Protein AF-A0A971P8K7-F1 (afdb_monomer_lite)

Secondary str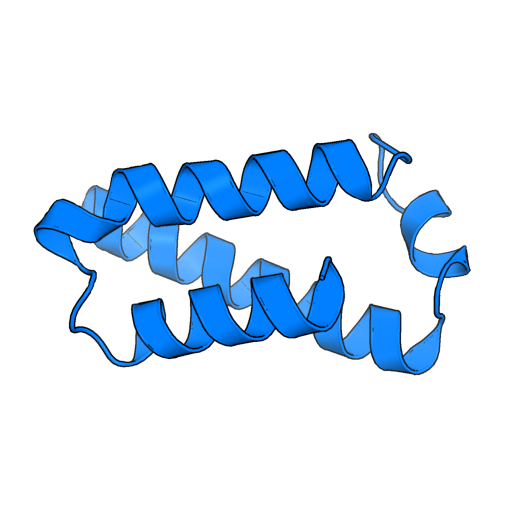ucture (DSSP, 8-state):
-HHHHHHHHHHHHHHHHHHHHHHHHGGGGGGGSSS--HHHHHHHHHHHHHHHHHHHTTSHHHHHHHHHHHHHH-

pLDDT: mean 96.86, std 2.7, range [79.81, 98.69]

Structure (mmCIF, N/CA/C/O backbone):
data_AF-A0A971P8K7-F1
#
_entry.id   AF-A0A971P8K7-F1
#
loop_
_atom_site.group_PDB
_atom_site.id
_atom_site.type_symbol
_atom_site.label_atom_id
_atom_site.label_alt_id
_atom_site.label_comp_id
_atom_site.label_asym_id
_atom_site.label_entity_id
_atom_site.label_seq_id
_atom_site.pdbx_PDB_ins_code
_atom_site.Cartn_x
_atom_site.Cartn_y
_atom_site.Cartn_z
_atom_site.occupancy
_atom_site.B_iso_or_equiv
_atom_site.auth_seq_id
_atom_site.auth_comp_id
_atom_site.auth_asym_id
_atom_site.auth_atom_id
_atom_site.pdbx_PDB_model_num
ATOM 1 N N . ARG A 1 1 ? -12.933 7.669 13.391 1.00 79.81 1 ARG A N 1
ATOM 2 C CA . ARG A 1 1 ? -13.451 6.353 12.964 1.00 79.81 1 ARG A CA 1
ATOM 3 C C . ARG A 1 1 ? -13.953 6.298 11.516 1.00 79.81 1 ARG A C 1
ATOM 5 O O . ARG A 1 1 ? -13.217 5.761 10.705 1.00 79.81 1 ARG A O 1
ATOM 12 N N . ASP A 1 2 ? -15.104 6.862 11.135 1.00 94.44 2 ASP A N 1
ATOM 13 C CA . ASP A 1 2 ? -15.672 6.651 9.777 1.00 94.44 2 ASP A CA 1
ATOM 14 C C . ASP A 1 2 ? -14.766 7.134 8.639 1.00 94.44 2 ASP A C 1
ATOM 16 O O . ASP A 1 2 ? -14.543 6.418 7.668 1.00 94.44 2 ASP A O 1
ATOM 20 N N . VAL A 1 3 ? -14.136 8.299 8.811 1.00 96.12 3 VAL A N 1
ATOM 21 C CA . VAL A 1 3 ? -13.129 8.811 7.865 1.00 96.12 3 VAL A CA 1
ATOM 22 C C . VAL A 1 3 ? -11.967 7.826 7.694 1.00 96.12 3 VAL A C 1
ATOM 24 O O . VAL A 1 3 ? -11.515 7.604 6.579 1.00 96.12 3 VAL A O 1
ATOM 27 N N . LYS A 1 4 ? -11.511 7.178 8.773 1.00 95.38 4 LYS A N 1
ATOM 28 C CA . LYS A 1 4 ? -10.432 6.179 8.710 1.00 95.38 4 LYS A CA 1
ATOM 29 C C . LYS A 1 4 ? -10.868 4.910 7.978 1.00 95.38 4 LYS A C 1
ATOM 31 O O . LYS A 1 4 ? -10.068 4.340 7.247 1.00 95.38 4 LYS A O 1
ATOM 36 N N . ILE A 1 5 ? -12.128 4.499 8.131 1.00 97.56 5 ILE A N 1
ATOM 37 C CA . ILE A 1 5 ? -12.707 3.378 7.377 1.00 97.56 5 ILE A CA 1
ATOM 38 C C . ILE A 1 5 ? -12.771 3.723 5.885 1.00 97.56 5 ILE A C 1
ATOM 40 O O . ILE A 1 5 ? -12.371 2.905 5.062 1.00 97.56 5 ILE A O 1
ATOM 44 N N . LEU A 1 6 ? -13.212 4.936 5.535 1.00 97.94 6 LEU A N 1
ATOM 45 C CA . LEU A 1 6 ? -13.237 5.407 4.147 1.00 97.94 6 LEU A CA 1
ATOM 46 C C . LEU A 1 6 ? -11.832 5.450 3.535 1.00 97.94 6 LEU A C 1
ATOM 48 O O . LEU A 1 6 ? -11.638 4.971 2.420 1.00 97.94 6 LEU A O 1
ATOM 52 N N . VAL A 1 7 ? -10.844 5.959 4.277 1.00 97.81 7 VAL A N 1
ATOM 53 C CA . VAL A 1 7 ? -9.442 5.977 3.836 1.00 97.81 7 VAL A CA 1
ATOM 54 C C . VAL A 1 7 ? -8.912 4.557 3.642 1.00 97.81 7 VAL A C 1
ATOM 56 O O . VAL A 1 7 ? -8.315 4.276 2.606 1.00 97.81 7 VAL A O 1
ATOM 59 N N . LEU A 1 8 ? -9.155 3.644 4.590 1.00 98.38 8 LEU A N 1
ATOM 60 C CA . LEU A 1 8 ? -8.731 2.250 4.451 1.00 98.38 8 LEU A CA 1
ATOM 61 C C . LEU A 1 8 ? -9.384 1.586 3.236 1.00 98.38 8 LEU A C 1
ATOM 63 O O . LEU A 1 8 ? -8.704 0.884 2.499 1.00 98.38 8 LEU A O 1
ATOM 67 N N . ALA A 1 9 ? -10.676 1.818 2.999 1.00 98.19 9 ALA A N 1
ATOM 68 C CA . ALA A 1 9 ? -11.386 1.248 1.859 1.00 98.19 9 ALA A CA 1
ATOM 69 C C . ALA A 1 9 ? -10.812 1.734 0.516 1.00 98.19 9 ALA A C 1
ATOM 71 O O . ALA A 1 9 ? -10.535 0.910 -0.358 1.00 98.19 9 ALA A O 1
ATOM 72 N N . ASP A 1 10 ? -10.574 3.043 0.372 1.00 98.50 10 ASP A N 1
ATOM 73 C CA . ASP A 1 10 ? -9.918 3.618 -0.810 1.00 98.50 10 ASP A CA 1
ATOM 74 C C . ASP A 1 10 ? -8.529 3.001 -1.026 1.00 98.50 10 ASP A C 1
ATOM 76 O O . ASP A 1 10 ? -8.214 2.485 -2.101 1.00 98.50 10 ASP A O 1
ATOM 80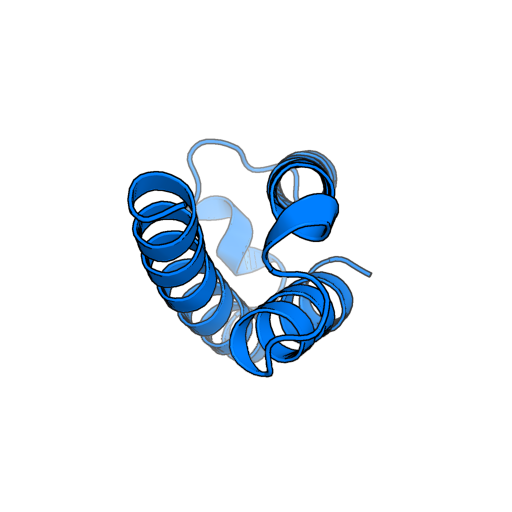 N N . LYS A 1 11 ? -7.693 2.995 0.016 1.00 98.12 11 LYS A N 1
ATOM 81 C CA . LYS A 1 11 ? -6.300 2.548 -0.093 1.00 98.12 11 LYS A CA 1
ATOM 82 C C . LYS A 1 11 ? -6.166 1.043 -0.267 1.00 98.12 11 LYS A C 1
ATOM 84 O O . LYS A 1 11 ? -5.300 0.618 -1.028 1.00 98.12 11 LYS A O 1
ATOM 89 N N . LEU A 1 12 ? -7.058 0.252 0.323 1.00 98.62 12 LEU A N 1
ATOM 90 C CA . LEU A 1 12 ? -7.152 -1.183 0.069 1.00 98.62 12 LEU A CA 1
ATOM 91 C C . LEU A 1 12 ? -7.555 -1.475 -1.381 1.00 98.62 12 LEU A C 1
ATOM 93 O O . LEU A 1 12 ? -6.964 -2.340 -2.024 1.00 98.62 12 LEU A O 1
ATOM 97 N N . SER A 1 13 ? -8.528 -0.740 -1.925 1.00 98.62 13 SER A N 1
ATOM 98 C CA . SER A 1 13 ? -8.899 -0.871 -3.338 1.00 98.62 13 SER A CA 1
ATOM 99 C C . SER A 1 13 ? -7.718 -0.550 -4.257 1.00 98.62 13 SER A C 1
ATOM 101 O O . SER A 1 13 ? -7.437 -1.305 -5.191 1.00 98.62 13 SER A O 1
ATOM 103 N N . ASN A 1 14 ? -6.990 0.529 -3.957 1.00 98.19 14 ASN A N 1
ATOM 104 C CA . ASN A 1 14 ? -5.815 0.925 -4.722 1.00 98.19 14 ASN A CA 1
ATOM 105 C C . ASN A 1 14 ? -4.716 -0.146 -4.660 1.00 98.19 14 ASN A C 1
ATOM 107 O O . ASN A 1 14 ? -4.318 -0.638 -5.714 1.00 98.19 14 ASN A O 1
ATOM 111 N N . ILE A 1 15 ? -4.287 -0.594 -3.472 1.00 98.56 15 ILE A N 1
ATOM 112 C CA . ILE A 1 15 ? -3.197 -1.581 -3.367 1.00 98.56 15 ILE A CA 1
ATOM 113 C C . ILE A 1 15 ? -3.555 -2.930 -4.003 1.00 98.56 15 ILE A C 1
ATOM 115 O O . ILE A 1 15 ? -2.699 -3.545 -4.624 1.00 98.56 15 ILE A O 1
ATOM 119 N N . ARG A 1 16 ? -4.825 -3.363 -3.971 1.00 98.69 16 ARG A N 1
ATOM 120 C CA . ARG A 1 16 ? -5.276 -4.557 -4.714 1.00 98.69 16 ARG A CA 1
ATOM 121 C C . ARG A 1 16 ? -5.072 -4.419 -6.223 1.00 98.69 16 ARG A C 1
ATOM 123 O O . ARG A 1 16 ? -4.733 -5.400 -6.886 1.00 98.69 16 ARG A O 1
ATOM 130 N N . SER A 1 17 ? -5.324 -3.231 -6.778 1.00 98.31 17 SER A N 1
ATOM 131 C CA . 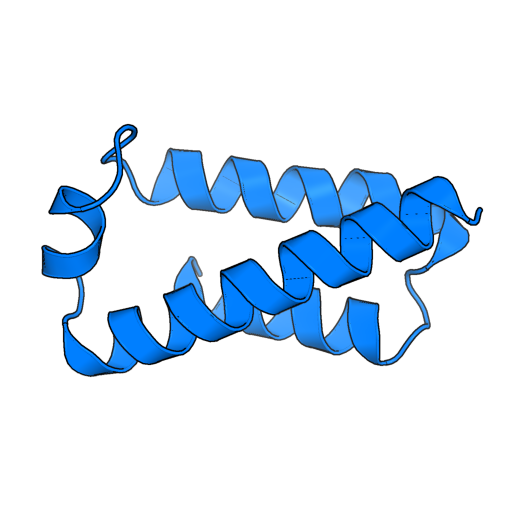SER A 1 17 ? -5.086 -2.975 -8.201 1.00 98.31 17 SER A CA 1
ATOM 132 C C . SER A 1 17 ? -3.598 -2.959 -8.514 1.00 98.31 17 SER A C 1
ATOM 134 O O . SER A 1 17 ? -3.175 -3.645 -9.438 1.00 98.31 17 SER A O 1
ATOM 136 N N . ILE A 1 18 ? -2.815 -2.246 -7.702 1.00 97.94 18 ILE A N 1
ATOM 137 C CA . ILE A 1 18 ? -1.360 -2.160 -7.853 1.00 97.94 18 ILE A CA 1
ATOM 138 C C . ILE A 1 18 ? -0.740 -3.550 -7.785 1.00 97.94 18 ILE A C 1
ATOM 140 O O . ILE A 1 18 ? 0.011 -3.912 -8.678 1.00 97.94 18 ILE A O 1
ATOM 144 N N . HIS A 1 19 ? -1.102 -4.350 -6.785 1.00 98.38 19 HIS A N 1
ATOM 145 C CA . HIS A 1 19 ? -0.577 -5.697 -6.611 1.00 98.38 19 HIS A CA 1
ATOM 146 C C . HIS A 1 19 ? -0.857 -6.580 -7.838 1.00 98.38 19 HIS A C 1
ATOM 148 O O . HIS A 1 19 ? 0.059 -7.202 -8.373 1.00 98.38 19 HIS A O 1
ATOM 154 N N . ARG A 1 20 ? -2.098 -6.598 -8.353 1.00 98.44 20 ARG A N 1
ATOM 155 C CA . ARG A 1 20 ? -2.419 -7.338 -9.591 1.00 98.44 20 ARG A CA 1
ATOM 156 C C . ARG A 1 20 ? -1.610 -6.854 -10.790 1.00 98.44 20 ARG A C 1
ATOM 158 O O . ARG A 1 20 ? -1.106 -7.679 -11.548 1.00 98.44 20 ARG A O 1
ATOM 165 N N . ASP A 1 21 ? -1.517 -5.543 -10.978 1.00 98.06 21 ASP A N 1
ATOM 166 C CA . ASP A 1 21 ? -0.816 -4.975 -12.126 1.00 98.06 21 ASP A CA 1
ATOM 167 C C . ASP A 1 21 ? 0.692 -5.221 -12.015 1.00 98.06 21 ASP A C 1
ATOM 169 O O . ASP A 1 21 ? 1.334 -5.538 -13.013 1.00 98.06 21 ASP A O 1
ATOM 173 N N . PHE A 1 22 ? 1.248 -5.182 -10.803 1.00 97.31 22 PHE A N 1
ATOM 174 C CA . PHE A 1 22 ? 2.649 -5.492 -10.535 1.00 97.31 22 PHE A CA 1
ATOM 175 C C . PHE A 1 22 ? 2.937 -6.963 -10.829 1.00 97.31 22 PHE A C 1
ATOM 177 O O . PHE A 1 22 ? 3.902 -7.285 -11.517 1.00 97.31 22 PHE A O 1
ATOM 184 N N . ARG A 1 23 ? 2.037 -7.870 -10.429 1.00 96.50 23 ARG A N 1
ATOM 185 C CA . ARG A 1 23 ? 2.123 -9.294 -10.779 1.00 96.50 23 ARG A CA 1
ATOM 186 C C . ARG A 1 23 ? 2.135 -9.555 -12.289 1.00 96.50 23 ARG A C 1
ATOM 188 O O . ARG A 1 23 ? 2.669 -10.589 -12.692 1.00 96.50 23 ARG A O 1
ATOM 195 N N . ALA A 1 24 ? 1.543 -8.669 -13.091 1.00 97.31 24 ALA A N 1
ATOM 196 C CA . ALA A 1 24 ? 1.458 -8.793 -14.545 1.00 97.31 24 ALA A CA 1
ATOM 197 C C . ALA A 1 24 ? 2.580 -8.053 -15.299 1.00 97.31 24 ALA A C 1
ATOM 199 O O . ALA A 1 24 ? 3.019 -8.526 -16.345 1.00 97.31 24 ALA A O 1
ATOM 200 N N . LEU A 1 25 ? 3.023 -6.895 -14.799 1.00 96.69 25 LEU A N 1
ATOM 201 C CA . LEU A 1 25 ? 3.920 -5.966 -15.501 1.00 96.69 25 LEU A CA 1
ATOM 202 C C . LEU A 1 25 ? 5.314 -5.854 -14.865 1.00 96.69 25 LEU A C 1
ATOM 204 O O . LEU A 1 25 ? 6.240 -5.387 -15.527 1.00 96.69 25 LEU A O 1
ATOM 208 N N . GLY A 1 26 ? 5.468 -6.253 -13.601 1.00 95.69 26 GLY A N 1
ATOM 209 C CA . GLY A 1 26 ? 6.677 -6.027 -12.811 1.00 95.69 26 GLY A CA 1
ATOM 210 C C . GLY A 1 26 ? 7.033 -4.541 -12.712 1.00 95.69 26 GLY A C 1
ATOM 211 O O . GLY A 1 26 ? 6.153 -3.681 -12.659 1.00 95.69 26 GLY A O 1
ATOM 212 N N . GLU A 1 27 ? 8.331 -4.241 -12.762 1.00 95.50 27 GLU A N 1
ATOM 213 C CA . GLU A 1 27 ? 8.892 -2.883 -12.648 1.00 95.50 27 GLU A CA 1
ATOM 214 C C . GLU A 1 27 ? 8.343 -1.879 -13.673 1.00 95.50 27 GLU A C 1
ATOM 216 O O . GLU A 1 27 ? 8.272 -0.681 -13.406 1.00 95.50 27 GLU A O 1
ATOM 221 N N . ALA A 1 28 ? 7.884 -2.343 -14.841 1.00 96.62 28 ALA A N 1
ATOM 222 C CA . ALA A 1 28 ? 7.297 -1.464 -15.853 1.00 96.62 28 ALA A CA 1
ATOM 223 C C . ALA A 1 28 ? 6.004 -0.776 -15.375 1.00 96.62 28 ALA A C 1
ATOM 225 O O . ALA A 1 28 ? 5.565 0.207 -15.977 1.00 96.62 28 ALA A O 1
ATOM 226 N N . LEU A 1 29 ? 5.380 -1.278 -14.303 1.00 97.00 29 LEU A N 1
ATOM 227 C CA . LEU A 1 29 ? 4.238 -0.634 -13.668 1.00 97.00 29 LEU A CA 1
ATOM 228 C C . LEU A 1 29 ? 4.575 0.782 -13.183 1.00 97.00 29 LEU A C 1
ATOM 230 O O . LEU A 1 29 ? 3.748 1.682 -13.337 1.00 97.00 29 LEU A O 1
ATOM 234 N N . TRP A 1 30 ? 5.764 0.993 -12.616 1.00 96.31 30 TRP A N 1
ATOM 235 C CA . TRP A 1 30 ? 6.108 2.245 -11.938 1.00 96.31 30 TRP A CA 1
ATOM 236 C C . TRP A 1 30 ? 6.165 3.443 -12.887 1.00 96.31 30 TRP A C 1
ATOM 238 O O . TRP A 1 30 ? 5.840 4.560 -12.494 1.00 96.31 30 TRP A O 1
ATOM 248 N N . GLU A 1 31 ? 6.420 3.206 -14.174 1.00 96.31 31 GLU A N 1
ATOM 249 C CA . GLU A 1 31 ? 6.356 4.231 -15.222 1.00 96.31 31 GLU A CA 1
ATOM 250 C C . GLU A 1 31 ? 4.950 4.817 -15.430 1.00 96.31 31 GLU A C 1
ATOM 252 O O . GLU A 1 31 ? 4.807 5.889 -16.019 1.00 96.31 31 GLU A O 1
ATOM 257 N N . ARG A 1 32 ? 3.901 4.138 -14.948 1.00 95.00 32 ARG A N 1
ATOM 258 C CA . ARG A 1 32 ? 2.515 4.633 -14.997 1.00 95.00 32 ARG A CA 1
ATOM 259 C C . ARG A 1 32 ? 2.178 5.581 -13.847 1.00 95.00 32 ARG A C 1
ATOM 261 O O . ARG A 1 32 ? 1.137 6.235 -13.895 1.00 95.00 32 ARG A O 1
ATOM 268 N N . PHE A 1 33 ? 3.016 5.644 -12.816 1.00 94.56 33 PHE A N 1
ATOM 269 C CA . PHE A 1 33 ? 2.826 6.531 -11.676 1.00 94.56 33 PHE A CA 1
ATOM 270 C C . PHE A 1 33 ? 3.549 7.862 -11.898 1.00 94.56 33 PHE A C 1
ATOM 272 O O . PHE A 1 33 ? 4.596 7.935 -12.536 1.00 94.56 33 PHE A O 1
ATOM 279 N N . ASN A 1 34 ? 3.000 8.937 -11.323 1.00 95.50 34 ASN A N 1
ATOM 280 C CA . ASN A 1 34 ? 3.673 10.241 -11.325 1.00 95.50 34 ASN A CA 1
ATOM 281 C C . ASN A 1 34 ? 4.967 10.206 -10.495 1.00 95.50 34 ASN A C 1
ATOM 283 O O . ASN A 1 34 ? 5.982 10.762 -10.906 1.00 95.50 34 ASN A O 1
ATOM 287 N N . MET A 1 35 ? 4.925 9.552 -9.329 1.00 96.19 35 MET A N 1
ATOM 288 C CA . MET A 1 35 ? 6.121 9.168 -8.581 1.00 96.19 35 MET A CA 1
ATOM 289 C C . MET A 1 35 ? 6.574 7.805 -9.092 1.00 96.19 35 MET A C 1
ATOM 291 O O . MET A 1 35 ? 5.775 6.880 -9.060 1.00 96.19 35 MET A O 1
ATOM 295 N N . LYS A 1 36 ? 7.822 7.679 -9.545 1.00 95.75 36 LYS A N 1
ATOM 296 C CA . LYS A 1 36 ? 8.323 6.448 -10.184 1.00 95.75 36 LYS A CA 1
ATOM 297 C C . LYS A 1 36 ? 9.151 5.553 -9.270 1.00 95.75 36 LYS A C 1
ATOM 299 O O . LYS A 1 36 ? 9.466 4.434 -9.642 1.00 95.75 36 LYS A O 1
ATOM 304 N N . ASP A 1 37 ? 9.542 6.066 -8.112 1.00 97.12 37 ASP A N 1
ATOM 305 C CA . ASP A 1 37 ? 10.392 5.351 -7.170 1.00 97.12 37 ASP A CA 1
ATOM 306 C C . ASP A 1 37 ? 9.538 4.411 -6.295 1.00 97.12 37 ASP A C 1
ATOM 308 O O . ASP A 1 37 ? 8.753 4.910 -5.475 1.00 97.12 37 ASP A O 1
ATOM 312 N N . PRO A 1 38 ? 9.650 3.077 -6.456 1.00 96.25 38 PRO A N 1
ATOM 313 C CA . PRO A 1 38 ? 8.844 2.119 -5.705 1.00 96.25 38 PRO A CA 1
ATOM 314 C C . PRO A 1 38 ? 9.082 2.196 -4.196 1.00 96.25 38 PRO A C 1
ATOM 316 O O . PRO A 1 38 ? 8.143 1.950 -3.439 1.00 96.25 38 PRO A O 1
ATOM 319 N N . ASP A 1 39 ? 10.263 2.624 -3.741 1.00 97.00 39 ASP A N 1
ATOM 320 C CA . ASP A 1 39 ? 10.544 2.770 -2.312 1.00 97.00 39 ASP A CA 1
ATOM 321 C C . ASP A 1 39 ? 9.745 3.929 -1.711 1.00 97.00 39 ASP A C 1
ATOM 323 O O . ASP A 1 39 ? 9.168 3.800 -0.626 1.00 97.00 39 ASP A O 1
ATOM 327 N N . GLN A 1 40 ? 9.634 5.047 -2.437 1.00 97.94 40 GLN A N 1
ATOM 328 C CA . GLN A 1 40 ? 8.816 6.191 -2.020 1.00 97.94 40 GLN A CA 1
ATOM 329 C C . GLN A 1 40 ? 7.319 5.872 -2.060 1.00 97.94 40 GLN A C 1
ATOM 331 O O . GLN A 1 40 ? 6.576 6.276 -1.159 1.00 97.94 40 GLN A O 1
ATOM 336 N N . ILE A 1 41 ? 6.865 5.123 -3.071 1.00 97.44 41 ILE A N 1
ATOM 337 C CA . ILE A 1 41 ? 5.473 4.660 -3.148 1.00 97.44 41 ILE A CA 1
ATOM 338 C C . ILE A 1 41 ? 5.182 3.706 -1.980 1.00 97.44 41 ILE A C 1
ATOM 340 O O . ILE A 1 41 ? 4.200 3.893 -1.259 1.00 97.44 41 ILE A O 1
ATOM 344 N N . GLY A 1 42 ? 6.049 2.720 -1.750 1.00 97.94 42 GLY A N 1
ATOM 345 C CA . GLY A 1 42 ? 5.918 1.750 -0.668 1.00 97.94 42 GLY A CA 1
ATOM 346 C C . GLY A 1 42 ? 5.936 2.411 0.709 1.00 97.94 42 GLY A C 1
ATOM 347 O O . GLY A 1 42 ? 5.086 2.109 1.547 1.00 97.94 42 GLY A O 1
ATOM 348 N N . TRP A 1 43 ? 6.839 3.371 0.936 1.00 98.19 43 TRP A N 1
ATOM 349 C CA . TRP A 1 43 ? 6.863 4.187 2.153 1.00 98.19 43 TRP A CA 1
ATOM 350 C C . TRP A 1 43 ? 5.521 4.885 2.397 1.00 98.19 43 TRP A C 1
ATOM 352 O O . TRP A 1 43 ? 4.967 4.769 3.489 1.00 98.19 43 TRP A O 1
ATOM 362 N N . TYR A 1 44 ? 4.942 5.519 1.373 1.00 98.12 44 TYR A N 1
ATOM 363 C CA . TYR A 1 44 ? 3.647 6.191 1.492 1.00 98.12 44 TYR A CA 1
ATOM 364 C C . TYR A 1 44 ? 2.524 5.232 1.926 1.00 98.12 44 TYR A C 1
ATOM 366 O O . TYR A 1 44 ? 1.759 5.543 2.844 1.00 98.12 44 TYR A O 1
ATOM 374 N N . TYR A 1 45 ? 2.441 4.044 1.318 1.00 98.25 45 TYR A N 1
ATOM 375 C CA . TYR A 1 45 ? 1.443 3.038 1.697 1.00 98.25 45 TYR A CA 1
ATOM 376 C C . TYR A 1 45 ? 1.683 2.473 3.109 1.00 98.25 45 TYR A C 1
ATOM 378 O O . TYR A 1 45 ? 0.719 2.297 3.866 1.00 98.25 45 TYR A O 1
ATOM 386 N N . ARG A 1 46 ? 2.941 2.242 3.506 1.00 98.38 46 ARG A N 1
ATOM 387 C CA . ARG A 1 46 ? 3.293 1.801 4.868 1.00 98.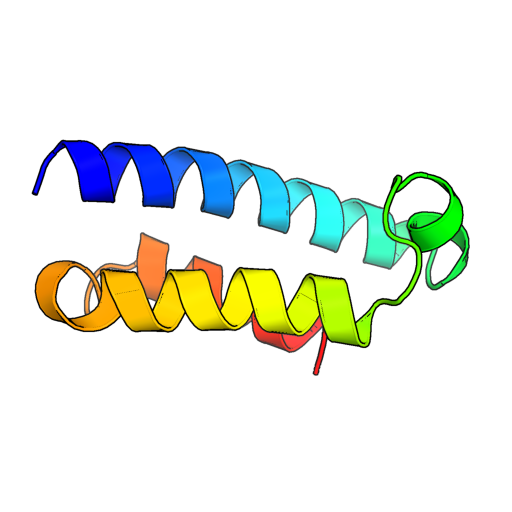38 46 ARG A CA 1
ATOM 388 C C . ARG A 1 46 ? 2.880 2.834 5.920 1.00 98.38 46 ARG A C 1
ATOM 390 O O . ARG A 1 46 ? 2.174 2.478 6.863 1.00 98.38 46 ARG A O 1
ATOM 397 N N . SER A 1 47 ? 3.191 4.113 5.705 1.00 98.31 47 SER A N 1
ATOM 398 C CA . SER A 1 47 ? 2.822 5.195 6.629 1.00 98.31 47 SER A CA 1
ATOM 399 C C . SER A 1 47 ? 1.307 5.360 6.799 1.00 98.31 47 SER A C 1
ATOM 401 O O . SER A 1 47 ? 0.836 5.697 7.885 1.00 98.31 47 SER A O 1
ATOM 403 N N . ILE A 1 48 ? 0.511 5.083 5.759 1.00 97.62 48 ILE A N 1
ATOM 404 C CA . ILE A 1 48 ? -0.954 5.039 5.893 1.00 97.62 48 ILE A CA 1
ATOM 405 C C . ILE A 1 48 ? -1.383 3.898 6.822 1.00 97.62 48 ILE A C 1
ATOM 407 O O . ILE A 1 48 ? -2.239 4.110 7.680 1.00 97.62 48 ILE A O 1
ATOM 411 N N . GLY A 1 49 ? -0.802 2.704 6.667 1.00 97.44 49 GLY A N 1
ATOM 412 C CA . GLY A 1 49 ? -1.090 1.563 7.539 1.00 97.44 49 GLY A CA 1
ATOM 413 C C . GLY A 1 49 ? -0.821 1.898 9.006 1.00 97.44 49 GLY A C 1
ATOM 414 O O . GLY A 1 49 ? -1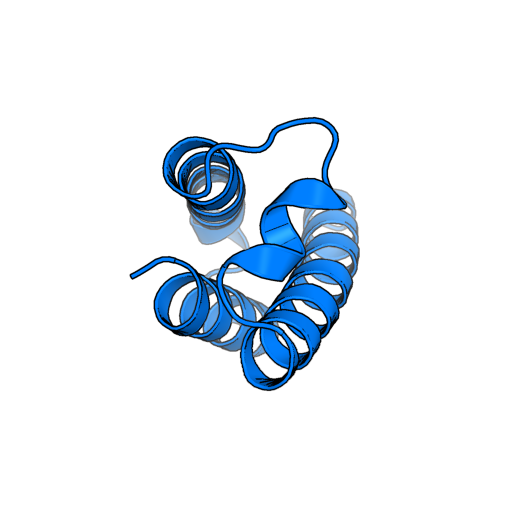.707 1.748 9.846 1.00 97.44 49 GLY A O 1
ATOM 415 N N . GLU A 1 50 ? 0.353 2.464 9.291 1.00 97.62 50 GLU A N 1
ATOM 416 C CA . GLU A 1 50 ? 0.753 2.916 10.630 1.00 97.62 50 GLU A CA 1
ATOM 417 C C . GLU A 1 50 ? -0.232 3.938 11.225 1.00 97.62 50 GLU A C 1
ATOM 419 O O . GLU A 1 50 ? -0.650 3.810 12.376 1.00 97.62 50 GLU A O 1
ATOM 424 N N . ALA A 1 51 ? -0.672 4.925 10.435 1.00 97.44 51 ALA A N 1
ATOM 425 C CA . ALA A 1 51 ? -1.605 5.960 10.891 1.00 97.44 51 ALA A CA 1
ATOM 426 C C . ALA A 1 51 ? -3.013 5.419 11.228 1.00 97.44 51 ALA A C 1
ATOM 428 O O . ALA A 1 51 ? -3.775 6.036 11.989 1.00 97.44 51 ALA A O 1
ATOM 429 N N . LEU A 1 52 ? -3.387 4.279 10.645 1.00 97.00 52 LEU A N 1
ATOM 430 C CA . LEU A 1 52 ? -4.694 3.645 10.809 1.00 97.00 52 LEU A CA 1
ATOM 431 C C . LEU A 1 52 ? -4.687 2.498 11.836 1.00 97.00 52 LEU A C 1
ATOM 433 O O . LEU A 1 52 ? -5.757 2.136 12.338 1.00 97.00 52 LEU A O 1
ATOM 437 N N . GLU A 1 53 ? -3.511 1.971 12.184 1.00 94.94 53 GLU A N 1
ATOM 438 C CA . GLU A 1 53 ? -3.308 0.799 13.045 1.00 94.94 53 GLU A CA 1
ATOM 439 C C . GLU A 1 53 ? -4.063 0.904 14.378 1.00 94.94 53 GLU A C 1
ATOM 441 O O . GLU A 1 53 ? -4.809 -0.000 14.745 1.00 94.94 53 GLU A O 1
ATOM 446 N N . GLY A 1 54 ? -3.959 2.043 15.070 1.00 95.62 54 GLY A N 1
ATOM 447 C CA . GLY A 1 54 ? -4.540 2.205 16.409 1.00 95.62 54 GLY A CA 1
ATOM 448 C C . GLY A 1 54 ? -6.069 2.071 16.485 1.00 95.62 54 GLY A C 1
ATOM 449 O O . GLY A 1 54 ? -6.597 1.785 17.554 1.00 95.62 54 GLY A O 1
ATOM 450 N N . GLU A 1 55 ? -6.795 2.267 15.377 1.00 94.56 55 GLU A N 1
ATOM 451 C CA . GLU A 1 55 ? -8.261 2.102 15.334 1.00 94.56 55 GLU A CA 1
ATOM 452 C C . GLU A 1 5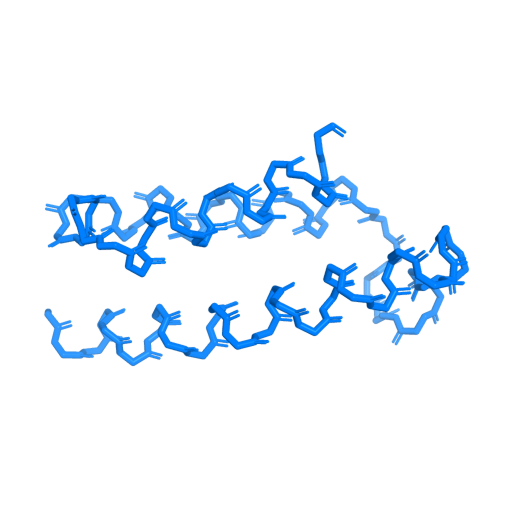5 ? -8.711 0.875 14.530 1.00 94.56 55 GLU A C 1
ATOM 454 O O . GLU A 1 55 ? -9.796 0.350 14.789 1.00 94.56 55 GLU A O 1
ATOM 459 N N . LEU A 1 56 ? -7.931 0.444 13.531 1.00 96.81 56 LEU A N 1
ATOM 460 C CA . LEU A 1 56 ? -8.355 -0.550 12.538 1.00 96.81 56 LEU A CA 1
ATOM 461 C C . LEU A 1 56 ? -7.424 -1.770 12.431 1.00 96.81 56 LEU A C 1
ATOM 463 O O . LEU A 1 56 ? -7.751 -2.676 11.666 1.00 96.81 56 LEU A O 1
ATOM 467 N N . GLY A 1 57 ? -6.327 -1.829 13.196 1.00 94.81 57 GLY A N 1
ATOM 468 C CA . GLY A 1 57 ? -5.278 -2.864 13.141 1.00 94.81 57 GLY A CA 1
ATOM 469 C C . GLY A 1 57 ? -5.798 -4.301 13.099 1.00 94.81 57 GLY A C 1
ATOM 470 O O . GLY A 1 57 ? -5.402 -5.101 12.255 1.00 94.81 57 GLY A O 1
ATOM 471 N N . GLU A 1 58 ? -6.779 -4.614 13.948 1.00 96.12 58 GLU A N 1
ATOM 472 C CA . GLU A 1 58 ? -7.299 -5.981 14.073 1.00 96.12 58 GLU A CA 1
ATOM 473 C C . GLU A 1 58 ? -8.298 -6.399 12.993 1.00 96.12 58 GLU A C 1
ATOM 475 O O . GLU A 1 58 ? -8.658 -7.578 12.896 1.00 96.12 58 GLU A O 1
ATOM 480 N N . THR A 1 59 ? -8.750 -5.454 12.168 1.00 97.81 59 THR A N 1
ATOM 481 C CA . THR A 1 59 ? -9.721 -5.743 11.113 1.00 97.81 59 THR A CA 1
ATOM 482 C C . THR A 1 59 ? -9.095 -6.585 10.003 1.00 97.81 59 THR A C 1
ATOM 484 O O . THR A 1 59 ? -7.925 -6.431 9.658 1.00 97.81 59 THR A O 1
ATOM 487 N N . LEU A 1 60 ? -9.900 -7.453 9.384 1.00 98.25 60 LEU A N 1
ATOM 488 C CA . LEU A 1 60 ? -9.451 -8.248 8.235 1.00 98.25 60 LEU A CA 1
ATOM 489 C C . LEU A 1 60 ? -8.991 -7.362 7.071 1.00 98.25 60 LEU A C 1
ATOM 491 O O . LEU A 1 60 ? -7.993 -7.668 6.431 1.00 98.25 60 LEU A O 1
ATOM 495 N N . ALA A 1 61 ? -9.674 -6.235 6.849 1.00 98.06 61 ALA A N 1
ATOM 496 C CA . ALA A 1 61 ? -9.309 -5.270 5.816 1.00 98.06 61 ALA A CA 1
ATOM 497 C C . ALA A 1 61 ? -7.917 -4.660 6.054 1.00 98.06 61 ALA A C 1
ATOM 499 O O . ALA A 1 61 ? -7.160 -4.486 5.104 1.00 98.06 61 ALA A O 1
ATOM 500 N N . MET A 1 62 ? -7.559 -4.362 7.308 1.00 98.19 62 MET A N 1
ATOM 501 C CA . MET A 1 62 ? -6.224 -3.855 7.633 1.00 98.19 62 MET A CA 1
ATOM 502 C C . MET A 1 62 ? -5.151 -4.934 7.477 1.00 98.19 62 MET A C 1
ATOM 504 O O . MET A 1 62 ? -4.090 -4.670 6.913 1.00 98.19 62 MET A O 1
ATOM 508 N N . LYS A 1 63 ? -5.437 -6.164 7.920 1.00 98.44 63 LYS A N 1
ATOM 509 C CA . LYS A 1 63 ? -4.527 -7.309 7.754 1.00 98.44 63 LYS A CA 1
ATOM 510 C C . LYS A 1 63 ? -4.238 -7.580 6.276 1.00 98.44 63 LYS A C 1
ATOM 512 O O . LYS A 1 63 ? -3.081 -7.734 5.902 1.00 98.44 63 LYS A O 1
ATOM 517 N N . GLU A 1 64 ? -5.269 -7.553 5.434 1.00 98.56 64 GLU A N 1
ATOM 518 C CA . GLU A 1 64 ? -5.127 -7.677 3.982 1.00 98.56 64 GLU A CA 1
ATOM 519 C C . GLU A 1 64 ? -4.341 -6.509 3.377 1.00 98.56 64 GLU A C 1
ATOM 521 O O . GLU A 1 64 ? -3.418 -6.736 2.601 1.00 98.56 64 GLU A O 1
ATOM 526 N N . TYR A 1 65 ? -4.668 -5.267 3.753 1.00 98.69 65 TYR A N 1
ATOM 527 C CA . TYR A 1 65 ? -3.951 -4.080 3.284 1.00 98.69 65 TYR A CA 1
ATOM 528 C C . TYR A 1 65 ? -2.447 -4.199 3.546 1.00 98.69 65 TYR A C 1
ATOM 530 O O . TYR A 1 65 ? -1.652 -4.039 2.625 1.00 98.69 65 TYR A O 1
ATOM 538 N N . ARG A 1 66 ? -2.053 -4.535 4.781 1.00 98.12 66 ARG A N 1
ATOM 539 C CA . ARG A 1 66 ? -0.642 -4.687 5.162 1.00 98.12 66 ARG A CA 1
ATOM 540 C C . ARG A 1 66 ? 0.038 -5.834 4.419 1.00 98.12 66 ARG A C 1
ATOM 542 O O . ARG A 1 66 ? 1.158 -5.649 3.961 1.00 98.12 66 ARG A O 1
ATOM 549 N N . GLY A 1 67 ? -0.642 -6.972 4.266 1.00 98.31 67 GLY A N 1
ATOM 550 C CA . GLY A 1 67 ? -0.124 -8.104 3.494 1.00 98.31 67 GLY A CA 1
ATOM 551 C C . GLY A 1 67 ? 0.166 -7.723 2.044 1.00 98.31 67 GLY A C 1
ATOM 552 O O . GLY A 1 67 ? 1.273 -7.930 1.565 1.00 98.31 67 GLY A O 1
ATOM 553 N N . LEU A 1 68 ? -0.781 -7.061 1.375 1.00 98.50 68 LEU A N 1
ATOM 554 C CA . LEU A 1 68 ? -0.600 -6.622 -0.010 1.00 98.50 68 LEU A CA 1
ATOM 555 C C . LEU A 1 68 ? 0.488 -5.555 -0.161 1.00 98.50 68 LEU A C 1
ATOM 557 O O . LEU A 1 68 ? 1.184 -5.547 -1.174 1.00 98.50 68 LEU A O 1
ATOM 561 N N . VAL A 1 69 ? 0.639 -4.652 0.812 1.00 98.25 69 VAL A N 1
ATOM 562 C CA . VAL A 1 69 ? 1.736 -3.672 0.812 1.00 98.25 69 VAL A CA 1
ATOM 563 C C . VAL A 1 69 ? 3.087 -4.382 0.903 1.00 98.25 69 VAL A C 1
ATOM 565 O O . VAL A 1 69 ? 3.975 -4.060 0.120 1.00 98.25 69 VAL A O 1
ATOM 568 N N . GLU A 1 70 ? 3.228 -5.365 1.793 1.00 97.81 70 GLU A N 1
ATOM 569 C CA . GLU A 1 70 ? 4.466 -6.139 1.939 1.00 97.81 70 GLU A CA 1
ATOM 570 C C . GLU A 1 70 ? 4.759 -6.989 0.697 1.00 97.81 70 GLU A C 1
ATOM 572 O O . GLU A 1 70 ? 5.860 -6.961 0.172 1.00 97.81 70 GLU A O 1
ATOM 577 N N . GLU A 1 71 ? 3.763 -7.680 0.147 1.00 97.31 71 GLU A N 1
ATOM 578 C CA . GLU A 1 71 ? 3.948 -8.500 -1.058 1.00 97.31 71 GLU A CA 1
ATOM 579 C C . GLU A 1 71 ? 4.274 -7.681 -2.319 1.00 97.31 71 GLU A C 1
ATOM 581 O O . GLU A 1 71 ? 4.756 -8.235 -3.307 1.00 97.31 71 GLU A O 1
ATOM 586 N N . THR A 1 72 ? 3.957 -6.383 -2.322 1.00 97.06 72 THR A N 1
ATOM 587 C CA . THR A 1 72 ? 4.174 -5.493 -3.475 1.00 97.06 72 THR A CA 1
ATOM 588 C C . THR A 1 72 ? 5.457 -4.670 -3.352 1.00 97.06 72 THR A C 1
ATOM 590 O O . THR A 1 72 ? 6.058 -4.352 -4.374 1.00 97.06 72 THR A O 1
ATOM 593 N N . PHE A 1 73 ? 5.860 -4.301 -2.132 1.00 95.62 73 PHE A N 1
ATOM 594 C CA . PHE A 1 73 ? 6.959 -3.357 -1.869 1.00 95.62 73 PHE A CA 1
ATOM 595 C C . PHE A 1 73 ? 7.990 -3.857 -0.837 1.00 95.62 73 PHE A C 1
ATOM 597 O O . PHE A 1 73 ? 8.744 -3.035 -0.298 1.00 95.62 73 PHE A O 1
ATOM 604 N N . GLY A 1 74 ? 7.949 -5.139 -0.474 1.00 85.31 74 GLY A N 1
ATOM 605 C CA . GLY A 1 74 ? 8.903 -5.818 0.412 1.00 85.31 74 GLY A CA 1
ATOM 606 C C . GLY A 1 74 ? 9.919 -6.666 -0.341 1.00 85.31 74 GLY A C 1
ATOM 607 O O . GLY A 1 74 ? 9.693 -6.954 -1.539 1.00 85.31 74 GLY A O 1
#

Radius of gyration: 12.26 Å; chains: 1; bounding box: 26×20×32 Å

Sequence (74 aa):
RDVKILVLADKLSNIRSIHRDFRALGEALWERFNMKDPDQIGWYYRSIGEALEGELGETLAMKEYRGLVEETFG

Foldseek 3Di:
DVVLVVVLVVLLVVLVVLLVVCVVQPLVSLVVDPHNDLQVVLVVLVVSLVVSCVPCVPPPSSVSSVVSSVSRRD